Protein AF-A0A7S1ARS9-F1 (afdb_monomer_lite)

pLDDT: mean 95.8, std 3.13, range [84.31, 98.81]

Structure (mmCIF, N/CA/C/O backbone):
data_AF-A0A7S1ARS9-F1
#
_entry.id   AF-A0A7S1ARS9-F1
#
loop_
_atom_site.group_PDB
_atom_site.id
_atom_site.type_symbol
_atom_site.label_atom_id
_atom_site.label_alt_id
_atom_site.label_comp_id
_atom_site.label_asym_id
_atom_site.label_entity_id
_atom_site.label_seq_id
_atom_site.pdbx_PDB_ins_code
_atom_site.Cartn_x
_atom_site.Cartn_y
_atom_site.Cartn_z
_atom_site.occupancy
_atom_site.B_iso_or_equiv
_atom_site.auth_seq_id
_atom_site.auth_comp_id
_atom_site.auth_asym_id
_atom_site.auth_atom_id
_atom_site.pdbx_PDB_model_num
ATOM 1 N N . PHE A 1 1 ? -0.573 -3.803 -14.635 1.00 98.25 1 PHE A N 1
ATOM 2 C CA . PHE A 1 1 ? -1.340 -3.443 -13.427 1.00 98.25 1 PHE A CA 1
ATOM 3 C C . PHE A 1 1 ? -1.112 -1.980 -13.092 1.00 98.25 1 PHE A C 1
ATOM 5 O O . PHE A 1 1 ? -0.003 -1.498 -13.302 1.00 98.25 1 PHE A O 1
ATOM 12 N N . TYR A 1 2 ? -2.134 -1.307 -12.562 1.00 98.75 2 TYR A N 1
ATOM 13 C CA . TYR A 1 2 ? -2.044 0.059 -12.042 1.00 98.75 2 TYR A CA 1
ATOM 14 C C . TYR A 1 2 ? -2.385 0.021 -10.558 1.00 98.75 2 TYR A C 1
ATOM 16 O O . TYR A 1 2 ? -3.495 -0.367 -10.193 1.00 98.75 2 TYR A O 1
ATOM 24 N N . VAL A 1 3 ? -1.416 0.339 -9.705 1.00 98.75 3 VAL A N 1
ATOM 25 C CA . VAL A 1 3 ? -1.544 0.213 -8.250 1.00 98.75 3 VAL A CA 1
ATOM 26 C C . VAL A 1 3 ? -1.235 1.556 -7.609 1.00 98.75 3 VAL A C 1
ATOM 28 O O . VAL A 1 3 ? -0.195 2.140 -7.879 1.00 98.75 3 VAL A O 1
ATOM 31 N N . GLY A 1 4 ? -2.120 2.061 -6.762 1.00 98.50 4 GLY A N 1
ATOM 32 C CA . GLY A 1 4 ? -1.862 3.261 -5.968 1.00 98.50 4 GLY A CA 1
ATOM 33 C C . GLY A 1 4 ? -1.763 2.921 -4.489 1.00 98.50 4 GLY A C 1
ATOM 34 O O . GLY A 1 4 ? -2.443 2.004 -4.029 1.00 98.50 4 GLY A O 1
ATOM 35 N N . ALA A 1 5 ? -0.929 3.643 -3.745 1.00 98.50 5 ALA A N 1
ATOM 36 C CA . ALA A 1 5 ? -0.922 3.590 -2.285 1.00 98.50 5 ALA A CA 1
ATOM 37 C C . ALA A 1 5 ? -1.581 4.846 -1.717 1.00 98.50 5 ALA A C 1
ATOM 39 O O . ALA A 1 5 ? -1.155 5.942 -2.055 1.00 98.50 5 ALA A O 1
ATOM 40 N N . GLU A 1 6 ? -2.583 4.695 -0.852 1.00 97.56 6 GLU A N 1
ATOM 41 C CA . GLU A 1 6 ? -3.332 5.812 -0.258 1.00 97.56 6 GLU A CA 1
ATOM 42 C C . GLU A 1 6 ? -3.437 5.710 1.261 1.00 97.56 6 GLU A C 1
ATOM 44 O O . GLU A 1 6 ? -3.537 4.615 1.820 1.00 97.56 6 GLU A O 1
ATOM 49 N N . GLU A 1 7 ? -3.493 6.863 1.928 1.00 97.69 7 GLU A N 1
ATOM 50 C CA . GLU A 1 7 ? -3.759 6.932 3.361 1.00 97.69 7 GLU A CA 1
ATOM 51 C C . GLU A 1 7 ? -5.243 6.732 3.680 1.00 97.69 7 GLU A C 1
ATOM 53 O O . GLU A 1 7 ? -6.125 7.412 3.161 1.00 97.69 7 GLU A O 1
ATOM 58 N N . VAL A 1 8 ? -5.517 5.798 4.585 1.00 96.75 8 VAL A N 1
ATOM 59 C CA . VAL A 1 8 ? -6.855 5.432 5.039 1.00 96.75 8 VAL A CA 1
ATOM 60 C C . VAL A 1 8 ? -6.854 5.371 6.559 1.00 96.75 8 VAL A C 1
ATOM 62 O O . VAL A 1 8 ? -5.973 4.752 7.162 1.00 96.75 8 VAL A O 1
ATOM 65 N N . LEU A 1 9 ? -7.864 5.974 7.190 1.00 97.81 9 LEU A N 1
ATOM 66 C CA . LEU A 1 9 ? -8.157 5.725 8.597 1.00 97.81 9 LEU A CA 1
ATOM 67 C C . LEU A 1 9 ? -8.784 4.331 8.712 1.00 97.81 9 LEU A C 1
ATOM 69 O O . LEU A 1 9 ? -9.970 4.141 8.448 1.00 97.81 9 LEU A O 1
ATOM 73 N N . TRP A 1 10 ? -7.956 3.341 9.030 1.00 97.88 10 TRP A N 1
ATOM 74 C CA . TRP A 1 10 ? -8.363 1.946 9.100 1.00 97.88 10 TRP A CA 1
ATOM 75 C C . TRP A 1 10 ? -8.944 1.611 10.466 1.00 97.88 10 TRP A C 1
ATOM 77 O O . TRP A 1 10 ? -8.350 1.935 11.493 1.00 97.88 10 TRP A O 1
ATOM 87 N N . ASP A 1 11 ? -10.065 0.901 10.462 1.00 97.38 11 ASP A N 1
ATOM 88 C CA . ASP A 1 11 ? -10.784 0.477 11.653 1.00 97.38 11 ASP A CA 1
ATOM 89 C C . ASP A 1 11 ? -10.629 -1.032 11.866 1.00 97.38 11 ASP A C 1
ATOM 91 O O . ASP A 1 11 ? -11.122 -1.834 11.071 1.00 97.38 11 ASP A O 1
ATOM 95 N N . TYR A 1 12 ? -9.927 -1.424 12.929 1.00 96.81 12 TYR A N 1
ATOM 96 C CA . TYR A 1 12 ? -9.690 -2.834 13.257 1.00 96.81 12 TYR A CA 1
ATOM 97 C C . TYR A 1 12 ? -10.912 -3.537 13.863 1.00 96.81 12 TYR A C 1
ATOM 99 O O . TYR A 1 12 ? -10.960 -4.764 13.871 1.00 96.81 12 TYR A O 1
ATOM 107 N N . GLY A 1 13 ? -11.906 -2.786 14.338 1.00 95.38 13 GLY A N 1
ATOM 108 C CA . GLY A 1 13 ? -13.109 -3.332 14.960 1.00 95.38 13 GLY A CA 1
ATOM 109 C C . GLY A 1 13 ? -14.355 -2.591 14.491 1.00 95.38 13 GLY A C 1
ATOM 110 O O . GLY A 1 13 ? -15.027 -1.991 15.329 1.00 95.38 13 GLY A O 1
ATOM 111 N N . PRO A 1 14 ? -14.687 -2.595 13.184 1.00 95.12 14 PRO A N 1
ATOM 112 C CA . PRO A 1 14 ? -15.697 -1.708 12.597 1.00 95.12 14 PRO A CA 1
ATOM 113 C C . PRO A 1 14 ? -17.117 -1.942 13.131 1.00 95.12 14 PRO A C 1
ATOM 115 O O . PRO A 1 14 ? -17.961 -1.059 13.026 1.00 95.12 14 PRO A O 1
ATOM 118 N N . ALA A 1 15 ? -17.383 -3.109 13.725 1.00 93.62 15 ALA A N 1
ATOM 119 C CA . ALA A 1 15 ? -18.660 -3.420 14.363 1.00 93.62 15 ALA A CA 1
ATOM 120 C C . ALA A 1 15 ? -18.881 -2.680 15.696 1.00 93.62 15 ALA A C 1
ATOM 122 O O . ALA A 1 15 ? -20.010 -2.643 16.178 1.00 93.62 15 ALA A O 1
ATOM 123 N N . GLY A 1 16 ? -17.824 -2.125 16.301 1.00 92.56 16 GLY A N 1
ATOM 124 C CA . GLY A 1 16 ? -17.895 -1.423 17.587 1.00 92.56 16 GLY A CA 1
ATOM 125 C C . GLY A 1 16 ? -18.103 -2.325 18.809 1.00 92.56 16 GLY A C 1
ATOM 126 O O . GLY A 1 16 ? -18.257 -1.808 19.909 1.00 92.56 16 GLY A O 1
ATOM 127 N N . LYS A 1 17 ? -18.103 -3.648 18.623 1.00 94.12 17 LYS A N 1
ATOM 128 C CA . LYS A 1 17 ? -18.318 -4.652 19.667 1.00 94.12 17 LYS A CA 1
ATOM 129 C C . LYS A 1 17 ? -17.663 -5.979 19.310 1.00 94.12 17 LYS A C 1
ATOM 131 O O . LYS A 1 17 ? -17.368 -6.231 18.136 1.00 94.12 17 LYS A O 1
ATOM 136 N N . ASP A 1 18 ? -17.489 -6.833 20.308 1.00 92.88 18 ASP A N 1
ATOM 137 C CA . ASP A 1 18 ? -17.099 -8.220 20.094 1.00 92.88 18 ASP A CA 1
ATOM 138 C C . ASP A 1 18 ? -18.278 -8.973 19.457 1.00 92.88 18 ASP A C 1
ATOM 140 O O . ASP A 1 18 ? -19.381 -9.030 20.001 1.00 92.88 18 ASP A O 1
ATOM 144 N N . LEU A 1 19 ? -18.069 -9.524 18.261 1.00 93.19 19 LEU A N 1
ATOM 145 C CA . LEU A 1 19 ? -19.109 -10.256 17.537 1.00 93.19 19 LEU A CA 1
ATOM 146 C C . LEU A 1 19 ? -19.332 -11.677 18.074 1.00 93.19 19 LEU A C 1
ATOM 148 O O . LEU A 1 19 ? -20.372 -12.262 17.776 1.00 93.19 19 LEU A O 1
ATOM 152 N N . MET A 1 20 ? -18.395 -12.222 18.852 1.00 92.38 20 MET A N 1
ATOM 153 C CA . MET A 1 20 ? -18.508 -13.542 19.472 1.00 92.38 20 MET A CA 1
ATOM 154 C C . MET A 1 20 ? -19.362 -13.489 20.739 1.00 92.38 20 MET A C 1
ATOM 156 O O . MET A 1 20 ? -20.239 -14.332 20.918 1.00 92.38 20 MET A O 1
ATOM 160 N N . THR A 1 21 ? -19.128 -12.498 21.605 1.00 92.62 21 THR A N 1
ATOM 161 C CA . THR A 1 21 ? -19.861 -12.340 22.877 1.00 92.62 21 THR A CA 1
ATOM 162 C C . THR A 1 21 ? -21.048 -11.384 22.765 1.00 92.62 21 THR A C 1
ATOM 164 O O . THR A 1 21 ? -21.991 -11.463 23.551 1.00 92.62 21 THR A O 1
ATOM 167 N N . GLY A 1 22 ? -21.028 -10.484 21.780 1.00 92.56 22 GLY A N 1
ATOM 168 C CA . GLY A 1 22 ? -22.006 -9.412 21.614 1.00 92.56 22 GLY A CA 1
ATOM 169 C C . GLY A 1 22 ? -21.775 -8.203 22.524 1.00 92.56 22 GLY A C 1
ATOM 170 O O . GLY A 1 22 ? -22.575 -7.269 22.457 1.00 92.56 22 GLY A O 1
ATOM 171 N N . ALA A 1 23 ? -20.728 -8.214 23.352 1.00 93.25 23 ALA A N 1
ATOM 172 C CA . ALA A 1 23 ? -20.433 -7.161 24.315 1.00 93.25 23 ALA A CA 1
ATOM 173 C C . ALA A 1 23 ? -19.712 -5.965 23.681 1.00 93.25 23 ALA A C 1
ATOM 175 O O . ALA A 1 23 ? -18.909 -6.117 22.755 1.00 93.25 23 ALA A O 1
ATOM 176 N N . ASP A 1 24 ? -19.977 -4.774 24.217 1.00 94.75 24 ASP A N 1
ATOM 177 C CA . ASP A 1 24 ? -19.219 -3.569 23.884 1.00 94.75 24 ASP A CA 1
ATOM 178 C C . ASP A 1 24 ? -17.750 -3.729 24.291 1.00 94.75 24 ASP A C 1
ATOM 180 O O . ASP A 1 24 ? -17.428 -4.468 25.216 1.00 94.75 24 ASP A O 1
ATOM 184 N N . PHE A 1 25 ? -16.843 -3.023 23.614 1.00 93.94 25 PHE A N 1
ATOM 185 C CA . PHE A 1 25 ? -15.415 -3.103 23.937 1.00 93.94 25 PHE A CA 1
ATOM 186 C C . PHE A 1 25 ? -15.051 -2.457 25.283 1.00 93.94 25 PHE A C 1
ATOM 188 O O . PHE A 1 25 ? -14.088 -2.875 25.921 1.00 93.94 25 PHE A O 1
ATOM 195 N N . ASP A 1 26 ? -15.794 -1.428 25.700 1.00 92.19 26 ASP A N 1
ATOM 196 C CA . ASP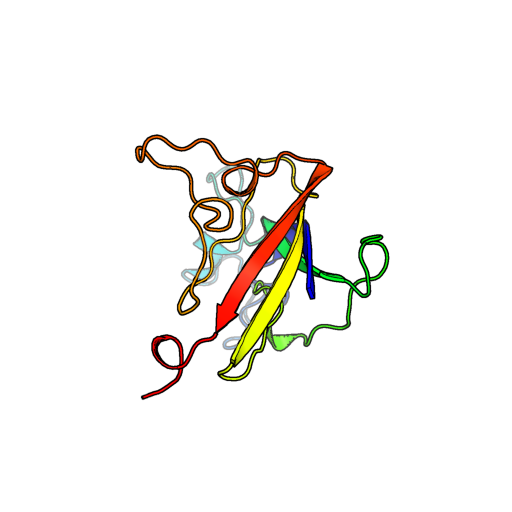 A 1 26 ? -15.532 -0.687 26.938 1.00 92.19 26 ASP A CA 1
ATOM 197 C C . ASP A 1 26 ? -15.781 -1.577 28.163 1.00 92.19 26 ASP A C 1
ATOM 199 O O . ASP A 1 26 ? -16.892 -2.055 28.389 1.00 92.19 26 ASP A O 1
ATOM 203 N N . GLY A 1 27 ? -14.720 -1.822 28.935 1.00 84.56 27 GLY A N 1
ATOM 204 C CA . GLY A 1 27 ? -14.765 -2.667 30.127 1.00 84.56 27 GLY A CA 1
ATOM 205 C C . GLY A 1 27 ? -14.866 -4.171 29.847 1.00 84.56 27 GLY A C 1
ATOM 206 O O . GLY A 1 27 ? -15.078 -4.934 30.791 1.00 84.56 27 GLY A O 1
ATOM 207 N N . HIS A 1 28 ? -14.711 -4.612 28.592 1.00 85.62 28 HIS A N 1
ATOM 208 C CA . HIS A 1 28 ? -14.769 -6.027 28.224 1.00 85.62 28 HIS A CA 1
ATOM 209 C C . HIS A 1 28 ? -13.376 -6.633 28.047 1.00 85.62 28 HIS A C 1
ATOM 211 O O . HIS A 1 28 ? -12.753 -6.499 26.990 1.00 85.62 28 HIS A O 1
ATOM 217 N N . GLU A 1 29 ? -12.932 -7.356 29.078 1.00 85.69 29 GLU A N 1
ATOM 218 C CA . GLU A 1 29 ? -11.703 -8.158 29.068 1.00 85.69 29 GLU A CA 1
ATOM 219 C C . GLU A 1 29 ? -10.508 -7.383 28.473 1.00 85.69 29 GLU A C 1
ATOM 221 O O . GLU A 1 29 ? -10.278 -6.220 28.806 1.00 85.69 29 GLU A O 1
ATOM 226 N N . ASP A 1 30 ? -9.765 -8.017 27.566 1.00 87.19 30 ASP A N 1
ATOM 227 C CA . ASP A 1 30 ? -8.630 -7.414 26.877 1.00 87.19 30 ASP A CA 1
ATOM 228 C C . ASP A 1 30 ? -9.058 -6.491 25.721 1.00 87.19 30 ASP A C 1
ATOM 230 O O . ASP A 1 30 ? -8.239 -5.716 25.225 1.00 87.19 30 ASP A O 1
ATOM 234 N N . ALA A 1 31 ? -10.323 -6.523 25.276 1.00 89.94 31 ALA A N 1
ATOM 235 C CA . ALA A 1 31 ? -10.784 -5.683 24.166 1.00 89.94 31 ALA A CA 1
ATOM 236 C C . ALA A 1 31 ? -10.697 -4.190 24.511 1.00 89.94 31 ALA A C 1
ATOM 238 O O . ALA A 1 31 ? -10.367 -3.378 23.642 1.00 89.94 31 ALA A O 1
ATOM 239 N N . ASP A 1 32 ? -10.903 -3.840 25.782 1.00 90.25 32 ASP A N 1
ATOM 240 C CA . ASP A 1 32 ? -10.754 -2.474 26.287 1.00 90.25 32 ASP A CA 1
ATOM 241 C C . ASP A 1 32 ? -9.345 -1.911 26.029 1.00 90.25 32 ASP A C 1
ATOM 243 O O . ASP A 1 32 ? -9.184 -0.750 25.652 1.00 90.25 32 ASP A O 1
ATOM 247 N N . LEU A 1 33 ? -8.312 -2.757 26.138 1.00 91.25 33 LEU A N 1
ATOM 248 C CA . LEU A 1 33 ? -6.915 -2.349 25.967 1.00 91.25 33 LEU A CA 1
ATOM 249 C C . LEU A 1 33 ? -6.575 -1.940 24.529 1.00 91.25 33 LEU A C 1
ATOM 251 O O . LEU A 1 33 ? -5.709 -1.086 24.327 1.00 91.25 33 LEU A O 1
ATOM 255 N N . PHE A 1 34 ? -7.227 -2.552 23.539 1.00 93.12 34 PHE A N 1
ATOM 256 C CA . PHE A 1 34 ? -6.877 -2.391 22.124 1.00 93.12 34 PHE A CA 1
ATOM 257 C C . PHE A 1 34 ? -7.900 -1.578 21.332 1.00 93.12 34 PHE A C 1
ATOM 259 O O . PHE A 1 34 ? -7.540 -0.913 20.360 1.00 93.12 34 PHE A O 1
ATOM 266 N N . MET A 1 35 ? -9.176 -1.637 21.713 1.00 96.06 35 MET A N 1
ATOM 267 C CA . MET A 1 35 ? -10.262 -1.144 20.866 1.00 96.06 35 MET A CA 1
ATOM 268 C C . MET A 1 35 ? -10.788 0.225 21.293 1.00 96.06 35 MET A C 1
ATOM 270 O O . MET A 1 35 ? -11.290 0.976 20.448 1.00 96.06 35 MET A O 1
ATOM 274 N N . VAL A 1 36 ? -10.652 0.578 22.573 1.00 95.38 36 VAL A N 1
ATOM 275 C CA . VAL A 1 36 ? -11.243 1.789 23.150 1.00 95.38 36 VAL A CA 1
ATOM 276 C C . VAL A 1 36 ? -10.261 2.954 23.094 1.00 95.38 36 VAL A C 1
ATOM 278 O O . VAL A 1 36 ? -9.077 2.837 23.402 1.00 95.38 36 VAL A O 1
ATOM 281 N N . HIS A 1 37 ? -10.757 4.114 22.671 1.00 95.25 37 HIS A N 1
ATOM 282 C CA . HIS A 1 37 ? -9.967 5.337 22.637 1.00 95.25 37 HIS A CA 1
ATOM 283 C C . HIS A 1 37 ? -9.927 5.977 24.029 1.00 95.25 37 HIS A C 1
ATOM 285 O O . HIS A 1 37 ? -10.915 6.563 24.475 1.00 95.25 37 HIS A O 1
ATOM 291 N N . ARG A 1 38 ? -8.777 5.895 24.710 1.00 94.06 38 ARG A N 1
ATOM 292 C CA . ARG A 1 38 ? -8.557 6.526 26.021 1.00 94.06 38 ARG A CA 1
ATOM 293 C C . ARG A 1 38 ? -7.243 7.319 26.035 1.00 94.06 38 ARG A C 1
ATOM 295 O O . ARG A 1 38 ? -6.221 6.826 26.520 1.00 94.06 38 ARG A O 1
ATOM 302 N N . PRO A 1 39 ? -7.245 8.583 25.572 1.00 93.31 39 PRO A N 1
ATOM 303 C CA . PRO A 1 39 ? -6.043 9.422 25.535 1.00 93.31 39 PRO A CA 1
ATOM 304 C C . PRO A 1 39 ? -5.361 9.594 26.892 1.00 93.31 39 PRO A C 1
ATOM 306 O O . PRO A 1 39 ? -4.136 9.585 26.966 1.00 93.31 39 PRO A O 1
ATOM 309 N N . ALA A 1 40 ? -6.147 9.683 27.971 1.00 94.50 40 ALA A N 1
ATOM 310 C CA . ALA A 1 40 ? -5.634 9.785 29.339 1.00 94.50 40 ALA A CA 1
ATOM 311 C C . ALA A 1 40 ? -4.818 8.552 29.778 1.00 94.50 40 ALA A C 1
ATOM 313 O O . ALA A 1 40 ? -4.007 8.649 30.693 1.00 94.50 40 ALA A O 1
ATOM 314 N N . HIS A 1 41 ? -5.014 7.415 29.107 1.00 91.94 41 HIS A N 1
ATOM 315 C CA . HIS A 1 41 ? -4.297 6.160 29.329 1.00 91.94 41 HIS A CA 1
ATOM 316 C C . HIS A 1 41 ? -3.344 5.818 28.168 1.00 91.94 41 HIS A C 1
ATOM 318 O O . HIS A 1 41 ? -2.881 4.686 28.067 1.00 91.94 41 HIS A O 1
ATOM 324 N N . HIS A 1 42 ? -3.044 6.783 27.288 1.00 94.00 42 HIS A N 1
ATOM 325 C CA . HIS A 1 42 ? -2.198 6.610 26.099 1.00 94.00 42 HIS A CA 1
ATOM 326 C C . HIS A 1 42 ? -2.690 5.540 25.105 1.00 94.00 42 HIS A C 1
ATOM 328 O O . HIS A 1 42 ? -1.894 4.929 24.393 1.00 94.00 42 HIS A O 1
ATOM 334 N N . GLN A 1 43 ? -4.005 5.330 25.019 1.00 94.75 43 GLN A N 1
ATOM 335 C CA . GLN A 1 43 ? -4.617 4.384 24.086 1.00 94.75 43 GLN A CA 1
ATOM 336 C C . GLN A 1 43 ? -5.237 5.123 22.897 1.00 94.75 43 GLN A C 1
ATOM 338 O O . GLN A 1 43 ? -6.150 5.936 23.057 1.00 94.75 43 GLN A O 1
ATOM 343 N N . ILE A 1 44 ? -4.752 4.817 21.691 1.00 96.44 44 ILE A N 1
ATOM 344 C CA . ILE A 1 44 ? -5.294 5.361 20.434 1.00 96.44 44 ILE A CA 1
ATOM 345 C C . ILE A 1 44 ? -6.663 4.733 20.115 1.00 96.44 44 ILE A C 1
ATOM 347 O O . ILE A 1 44 ? -7.526 5.416 19.566 1.00 96.44 44 ILE A O 1
ATOM 351 N N . GLY A 1 45 ? -6.898 3.486 20.529 1.00 96.38 45 GLY A N 1
ATOM 352 C CA . GLY A 1 45 ? -8.109 2.718 20.227 1.00 96.38 45 GLY A CA 1
ATOM 353 C C . GLY A 1 45 ? -8.028 2.016 18.871 1.00 96.38 45 GLY A C 1
ATOM 354 O O . GLY A 1 45 ? -6.959 1.900 18.291 1.00 96.38 45 GLY A O 1
ATOM 355 N N . ARG A 1 46 ? -9.163 1.560 18.335 1.00 96.38 46 ARG A N 1
ATOM 356 C CA . ARG A 1 46 ? -9.222 0.680 17.146 1.00 96.38 46 ARG A CA 1
ATOM 357 C C . ARG A 1 46 ? -8.903 1.321 15.786 1.00 96.38 46 ARG A C 1
ATOM 359 O O . ARG A 1 46 ? -8.861 0.598 14.790 1.00 96.38 46 ARG A O 1
ATOM 366 N N . GLN A 1 47 ? -8.758 2.645 15.701 1.00 97.69 47 GLN A N 1
ATOM 367 C CA . GLN A 1 47 ? -8.626 3.362 14.426 1.00 97.69 47 GLN A CA 1
ATOM 368 C C . GLN A 1 47 ? -7.226 3.950 14.245 1.00 97.69 47 GLN A C 1
ATOM 370 O O . GLN A 1 47 ? -6.763 4.732 15.072 1.00 97.69 47 GLN A O 1
ATOM 375 N N . TYR A 1 48 ? -6.568 3.605 13.138 1.00 97.94 48 TYR A N 1
ATOM 376 C CA . TYR A 1 48 ? -5.203 4.040 12.831 1.00 97.94 48 TYR A CA 1
ATOM 377 C C . TYR A 1 48 ? -5.074 4.467 11.374 1.00 97.94 48 TYR A C 1
ATOM 379 O O . TYR A 1 48 ? -5.582 3.794 10.479 1.00 97.94 48 TYR A O 1
ATOM 387 N N . TRP A 1 49 ? -4.329 5.542 11.118 1.00 97.75 49 TRP A N 1
ATOM 388 C CA . TRP A 1 49 ? -3.914 5.887 9.759 1.00 97.75 49 TRP A CA 1
ATOM 389 C C . TRP A 1 49 ? -2.969 4.818 9.203 1.00 97.75 49 TRP A C 1
ATOM 391 O O . TRP A 1 49 ? -1.994 4.427 9.852 1.00 97.75 49 TRP A O 1
ATOM 401 N N . LYS A 1 50 ? -3.268 4.328 8.000 1.00 97.88 50 LYS A N 1
ATOM 402 C CA . LYS A 1 50 ? -2.467 3.340 7.269 1.00 97.88 50 LYS A CA 1
ATOM 403 C C . LYS A 1 50 ? -2.323 3.769 5.819 1.00 97.88 50 LYS A C 1
ATOM 405 O O . LYS A 1 50 ? -3.253 4.338 5.274 1.00 97.88 50 LYS A O 1
ATOM 410 N N . CYS A 1 51 ? -1.205 3.430 5.193 1.00 97.75 51 CYS A N 1
ATOM 411 C CA . CYS A 1 51 ? -1.027 3.540 3.749 1.00 97.75 51 CYS A CA 1
ATOM 412 C C . CYS A 1 51 ? -1.340 2.168 3.124 1.00 97.75 51 CYS A C 1
ATOM 414 O O . CYS A 1 51 ? -0.664 1.190 3.450 1.00 97.75 51 CYS A O 1
ATOM 416 N N . LEU A 1 52 ? -2.404 2.067 2.321 1.00 98.00 52 LEU A N 1
ATOM 417 C CA . LEU A 1 52 ? -2.910 0.812 1.748 1.00 98.00 52 LEU A CA 1
ATOM 418 C C . LEU A 1 52 ? -2.830 0.824 0.221 1.00 98.00 52 LEU A C 1
ATOM 420 O O . LEU A 1 52 ? -3.033 1.863 -0.401 1.00 98.00 52 LEU A O 1
ATOM 424 N N . TYR A 1 53 ? -2.602 -0.346 -0.376 1.00 98.56 53 TYR A N 1
ATOM 425 C CA . TYR A 1 53 ? -2.573 -0.512 -1.828 1.00 98.56 53 TYR A CA 1
ATOM 426 C C . TYR A 1 53 ? -3.971 -0.747 -2.412 1.00 98.56 53 TYR A C 1
ATOM 428 O O . TYR A 1 53 ? -4.735 -1.575 -1.914 1.00 98.56 53 TYR A O 1
ATOM 436 N N . PHE A 1 54 ? -4.270 -0.079 -3.522 1.00 98.25 54 PHE A N 1
ATOM 437 C CA . PHE A 1 54 ? -5.498 -0.224 -4.301 1.00 98.25 54 PHE A CA 1
ATOM 438 C C . PHE A 1 54 ? -5.170 -0.421 -5.780 1.00 98.25 54 PHE A C 1
ATOM 440 O O . PHE A 1 54 ? -4.208 0.152 -6.285 1.00 98.25 54 PHE A O 1
ATOM 447 N N . GLU A 1 55 ? -5.977 -1.213 -6.485 1.00 98.44 55 GLU A N 1
ATOM 448 C CA . GLU A 1 55 ? -5.877 -1.329 -7.942 1.00 98.44 55 GLU A CA 1
ATOM 449 C C . GLU A 1 55 ? -6.769 -0.296 -8.628 1.00 98.44 55 GLU A C 1
ATOM 451 O O . GLU A 1 55 ? -7.904 -0.061 -8.207 1.00 98.44 55 GLU A O 1
ATOM 456 N N . PHE A 1 56 ? -6.260 0.275 -9.714 1.00 98.62 56 PHE A N 1
ATOM 457 C CA . PHE A 1 56 ? -6.950 1.239 -10.559 1.00 98.62 56 PHE A CA 1
ATOM 458 C C . PHE A 1 56 ? -7.200 0.670 -11.952 1.00 98.62 56 PHE A C 1
ATOM 460 O O . PHE A 1 56 ? -6.545 -0.282 -12.387 1.00 98.62 56 PHE A O 1
ATOM 467 N N . GLU A 1 57 ? -8.181 1.238 -12.648 1.00 98.12 57 GLU A N 1
ATOM 468 C CA . GLU A 1 57 ? -8.511 0.836 -14.018 1.00 98.12 57 GLU A CA 1
ATOM 469 C C . GLU A 1 57 ? -7.369 1.134 -14.994 1.00 98.12 57 GLU A C 1
ATOM 471 O O . GLU A 1 57 ? -7.037 0.282 -15.820 1.00 98.12 57 GLU A O 1
ATOM 476 N N . ASP A 1 58 ? -6.730 2.298 -14.853 1.00 98.06 58 ASP A N 1
ATOM 477 C CA . ASP A 1 58 ? -5.660 2.760 -15.729 1.00 98.06 58 ASP A CA 1
ATOM 478 C C . ASP A 1 58 ? -4.643 3.678 -15.016 1.00 98.06 58 ASP A C 1
ATOM 480 O O . ASP A 1 58 ? -4.703 3.915 -13.806 1.00 98.06 58 ASP A O 1
ATOM 484 N N . GLY A 1 59 ? -3.688 4.203 -15.791 1.00 97.06 59 GLY A N 1
ATOM 485 C CA . GLY A 1 59 ? -2.607 5.069 -15.312 1.00 97.06 59 GLY A CA 1
ATOM 486 C C . GLY A 1 59 ? -3.020 6.499 -14.957 1.00 97.06 59 GLY A C 1
ATOM 487 O O . GLY A 1 59 ? -2.145 7.310 -14.669 1.00 97.06 59 GLY A O 1
ATOM 488 N N . THR A 1 60 ? -4.315 6.830 -14.991 1.00 97.56 60 THR A N 1
ATOM 489 C CA . THR A 1 60 ? -4.824 8.110 -14.473 1.00 97.56 60 THR A CA 1
ATOM 490 C C . THR A 1 60 ? -5.040 8.077 -12.963 1.00 97.56 60 THR A C 1
ATOM 492 O O . THR A 1 60 ? -5.134 9.137 -12.351 1.00 97.56 60 THR A O 1
ATOM 495 N N . PHE A 1 61 ? -5.122 6.878 -12.367 1.00 97.81 61 PHE A N 1
ATOM 496 C CA . PHE A 1 61 ? -5.358 6.669 -10.934 1.00 97.81 61 PHE A CA 1
ATOM 497 C C . PHE A 1 61 ? -6.615 7.382 -10.404 1.00 97.81 61 PHE A C 1
ATOM 499 O O . PHE A 1 61 ? -6.663 7.857 -9.271 1.00 97.81 61 PHE A O 1
ATOM 506 N N . THR A 1 62 ? -7.661 7.453 -11.231 1.00 97.00 62 THR A N 1
ATOM 507 C CA . THR A 1 62 ? -8.926 8.117 -10.875 1.00 97.00 62 THR A CA 1
ATOM 508 C C . THR A 1 62 ? -10.009 7.137 -10.426 1.00 97.00 62 THR A C 1
ATOM 510 O O . THR A 1 62 ? -10.741 7.419 -9.477 1.00 97.00 62 THR A O 1
ATOM 513 N N . VAL A 1 63 ? -10.105 5.970 -11.072 1.00 98.12 63 VAL A N 1
ATOM 514 C CA . VAL A 1 63 ? -11.139 4.961 -10.800 1.00 98.12 63 VAL A CA 1
ATOM 515 C C . VAL A 1 63 ? -10.513 3.710 -10.187 1.00 98.12 63 VAL A C 1
ATOM 517 O O . VAL A 1 63 ? -9.723 3.016 -10.831 1.00 98.12 63 VAL A O 1
ATOM 520 N N . LYS A 1 64 ? -10.874 3.415 -8.931 1.00 97.81 64 LYS A N 1
ATOM 521 C CA . LYS A 1 64 ? -10.484 2.178 -8.238 1.00 97.81 64 LYS A CA 1
ATOM 522 C C . LYS A 1 64 ? -11.305 1.001 -8.744 1.00 97.81 64 LYS A C 1
ATOM 524 O O . LYS A 1 64 ? -12.529 1.095 -8.839 1.00 97.81 64 LYS A O 1
ATOM 529 N N . LYS A 1 65 ? -10.653 -0.139 -8.959 1.00 97.81 65 LYS A N 1
ATOM 530 C CA . LYS A 1 65 ? -11.359 -1.383 -9.268 1.00 97.81 65 LYS A CA 1
ATOM 531 C C . LYS A 1 65 ? -12.142 -1.893 -8.050 1.00 97.81 65 LYS A C 1
ATOM 533 O O . LYS A 1 65 ? -11.707 -1.699 -6.909 1.00 97.81 65 LYS A O 1
ATOM 538 N N . PRO A 1 66 ? -13.275 -2.587 -8.266 1.00 96.06 66 PRO A N 1
ATOM 539 C CA . PRO A 1 66 ? -14.002 -3.244 -7.190 1.00 96.06 66 PRO A CA 1
ATOM 540 C C . PRO A 1 66 ? -13.105 -4.224 -6.432 1.00 96.06 66 PRO A C 1
ATOM 542 O O . PRO A 1 66 ? -12.388 -5.019 -7.038 1.00 96.06 66 PRO A O 1
ATOM 545 N N . ARG A 1 67 ? -13.191 -4.205 -5.100 1.00 93.56 67 ARG A N 1
ATOM 546 C CA . ARG A 1 67 ? -12.469 -5.136 -4.229 1.00 93.56 67 ARG A CA 1
ATOM 547 C C . ARG A 1 67 ? -13.441 -5.892 -3.326 1.00 93.56 67 ARG A C 1
ATOM 549 O O . ARG A 1 67 ? -14.394 -5.289 -2.825 1.00 93.56 67 ARG A O 1
ATOM 556 N N . PRO A 1 68 ? -13.223 -7.191 -3.085 1.00 94.44 68 PRO A N 1
ATOM 557 C CA . PRO A 1 68 ? -14.077 -7.940 -2.183 1.00 94.44 68 PRO A CA 1
ATOM 558 C C . PRO A 1 68 ? -13.882 -7.480 -0.734 1.00 94.44 68 PRO A C 1
ATOM 560 O O . PRO A 1 68 ? -12.763 -7.220 -0.294 1.00 94.44 68 PRO A O 1
ATOM 563 N N . GLN A 1 69 ? -14.971 -7.432 0.035 1.00 91.94 69 GLN A N 1
ATOM 564 C CA . GLN A 1 69 ? -14.949 -6.950 1.422 1.00 91.94 69 GLN A CA 1
ATOM 565 C C . GLN A 1 69 ? -14.007 -7.767 2.323 1.00 91.94 69 GLN A C 1
ATOM 567 O O . GLN A 1 69 ? -13.336 -7.203 3.186 1.00 91.94 69 GLN A O 1
ATOM 572 N N . TRP A 1 70 ? -13.913 -9.079 2.092 1.00 94.25 70 TRP A N 1
ATOM 573 C CA . TRP A 1 70 ? -13.073 -9.989 2.875 1.00 94.25 70 TRP A CA 1
ATOM 574 C C . TRP A 1 70 ? -11.567 -9.724 2.735 1.00 94.25 70 TRP A C 1
ATOM 576 O O . TRP A 1 70 ? -10.796 -10.196 3.563 1.00 94.25 70 TRP A O 1
ATOM 586 N N . MET A 1 71 ? -11.131 -8.958 1.727 1.00 95.19 71 MET A N 1
ATOM 587 C CA . MET A 1 71 ? -9.716 -8.623 1.527 1.00 95.19 71 MET A CA 1
ATOM 588 C C . MET A 1 71 ? -9.174 -7.699 2.630 1.00 95.19 71 MET A C 1
ATOM 590 O O . MET A 1 71 ? -7.967 -7.644 2.860 1.00 95.19 71 MET A O 1
ATOM 594 N N . GLY A 1 72 ? -10.055 -6.997 3.354 1.00 95.44 72 GLY A N 1
ATOM 595 C CA . GLY A 1 72 ? -9.665 -6.211 4.520 1.00 95.44 72 GLY A CA 1
ATOM 596 C C . GLY A 1 72 ? -8.611 -5.157 4.174 1.00 95.44 72 GLY A C 1
ATOM 597 O O . GLY A 1 72 ? -8.829 -4.330 3.292 1.00 95.44 72 GLY A O 1
ATOM 598 N N . LEU A 1 73 ? -7.473 -5.174 4.866 1.00 96.69 73 LEU A N 1
ATOM 599 C CA . LEU A 1 73 ? -6.374 -4.224 4.648 1.00 96.69 73 LEU A CA 1
ATOM 600 C C . LEU A 1 73 ? -5.425 -4.610 3.501 1.00 96.69 73 LEU A C 1
ATOM 602 O O . LEU A 1 73 ? -4.544 -3.825 3.164 1.00 96.69 73 LEU A O 1
ATOM 606 N N . LEU A 1 74 ? -5.551 -5.815 2.938 1.00 97.94 74 LEU A N 1
ATOM 607 C CA . LEU A 1 74 ? -4.626 -6.308 1.920 1.00 97.94 74 LEU A CA 1
ATOM 608 C C . LEU A 1 74 ? -4.785 -5.538 0.602 1.00 97.94 74 LEU A C 1
ATOM 610 O O . LEU A 1 74 ? -5.880 -5.088 0.252 1.00 97.94 74 LEU A O 1
ATOM 614 N N . GLY A 1 75 ? -3.667 -5.411 -0.117 1.00 97.56 75 GLY A N 1
ATOM 615 C CA . GLY A 1 75 ? -3.627 -4.865 -1.469 1.00 97.56 75 GLY A CA 1
ATOM 616 C C . GLY A 1 75 ? -4.243 -5.800 -2.516 1.00 97.56 75 GLY A C 1
ATOM 617 O O . GLY A 1 75 ? -4.637 -6.925 -2.195 1.00 97.56 75 GLY A O 1
ATOM 618 N N . PRO A 1 76 ? -4.317 -5.357 -3.781 1.00 97.62 76 PRO A N 1
ATOM 619 C CA . PRO A 1 76 ? -4.882 -6.161 -4.855 1.00 97.62 76 PRO A CA 1
ATOM 620 C C . PRO A 1 76 ? -4.044 -7.407 -5.148 1.00 97.62 76 PRO A C 1
ATOM 622 O O . PRO A 1 76 ? -2.822 -7.418 -4.997 1.00 97.62 76 PRO A O 1
ATOM 625 N N . THR A 1 77 ? -4.704 -8.464 -5.617 1.00 97.06 77 THR A N 1
ATOM 626 C CA . THR A 1 77 ? -4.023 -9.683 -6.060 1.00 97.06 77 THR A CA 1
ATOM 627 C C . THR A 1 77 ? -3.464 -9.488 -7.465 1.00 97.06 77 THR A C 1
ATOM 629 O O . THR A 1 77 ? -4.221 -9.434 -8.432 1.00 97.06 77 THR A O 1
ATOM 632 N N . LEU A 1 78 ? -2.139 -9.450 -7.584 1.00 97.25 78 LEU A N 1
ATOM 633 C CA . LEU A 1 78 ? -1.452 -9.499 -8.872 1.00 97.25 78 LEU A CA 1
ATOM 634 C C . LEU A 1 78 ? -1.282 -10.969 -9.278 1.00 97.25 78 LEU A C 1
ATOM 636 O O . LEU A 1 78 ? -0.854 -11.785 -8.464 1.00 97.25 78 LEU A O 1
ATOM 640 N N . ARG A 1 79 ? -1.662 -11.320 -10.510 1.00 96.50 79 ARG A N 1
ATOM 641 C CA . ARG A 1 79 ? -1.581 -12.690 -11.044 1.00 96.50 79 ARG A CA 1
ATOM 642 C C . ARG A 1 79 ? -0.718 -12.719 -12.296 1.00 96.50 79 ARG A C 1
ATOM 644 O O . ARG A 1 79 ? -0.738 -11.760 -13.063 1.00 96.50 79 ARG A O 1
ATOM 651 N N . ALA A 1 80 ? -0.019 -13.827 -12.482 1.00 96.75 80 ALA A N 1
ATOM 652 C CA . ALA A 1 80 ? 0.800 -14.120 -13.644 1.00 96.75 80 ALA A CA 1
ATOM 653 C C . ALA A 1 80 ? 0.902 -15.637 -13.823 1.00 96.75 80 ALA A C 1
ATOM 655 O O . ALA A 1 80 ? 0.808 -16.382 -12.844 1.00 96.75 80 ALA A O 1
ATOM 656 N N . GLU A 1 81 ? 1.078 -16.070 -15.062 1.00 97.06 81 GLU A N 1
ATOM 657 C CA . GLU A 1 81 ? 1.459 -17.431 -15.422 1.00 97.06 81 GLU A CA 1
ATOM 658 C C . GLU A 1 81 ? 2.971 -17.510 -15.660 1.00 97.06 81 GLU A C 1
ATOM 660 O O . GLU A 1 81 ? 3.647 -16.501 -15.870 1.00 97.06 81 GLU A O 1
ATOM 665 N N . VAL A 1 82 ? 3.519 -18.723 -15.622 1.00 97.38 82 VAL A N 1
ATOM 666 C CA . VAL A 1 82 ? 4.923 -18.944 -15.982 1.00 97.38 82 VAL A CA 1
ATOM 667 C C . VAL A 1 82 ? 5.146 -18.516 -17.437 1.00 97.38 82 VAL A C 1
ATOM 669 O O . VAL A 1 82 ? 4.424 -18.938 -18.338 1.00 97.38 82 VAL A O 1
ATOM 672 N N . GLY A 1 83 ? 6.153 -17.675 -17.656 1.00 95.88 83 GLY A N 1
ATOM 673 C CA . GLY A 1 83 ? 6.458 -17.003 -18.918 1.00 95.88 83 GLY A CA 1
ATOM 674 C C . GLY A 1 83 ? 5.994 -15.542 -18.982 1.00 95.88 83 GLY A C 1
ATOM 675 O O . GLY A 1 83 ? 6.446 -14.809 -19.867 1.00 95.88 83 GLY A O 1
ATOM 676 N N . ASP A 1 84 ? 5.148 -15.086 -18.053 1.00 97.88 84 ASP A N 1
ATOM 677 C CA . ASP A 1 84 ? 4.624 -13.721 -18.069 1.00 97.88 84 ASP A CA 1
ATOM 678 C C . ASP A 1 84 ? 5.646 -12.670 -17.619 1.00 97.88 84 ASP A C 1
ATOM 680 O O . ASP A 1 84 ? 6.539 -12.890 -16.794 1.00 97.88 84 ASP A O 1
ATOM 684 N N . ARG A 1 85 ? 5.434 -11.448 -18.120 1.00 97.62 85 ARG A N 1
ATOM 685 C CA . ARG A 1 85 ? 6.080 -10.226 -17.636 1.00 97.62 85 ARG A CA 1
ATOM 686 C C . ARG A 1 85 ? 5.034 -9.295 -17.047 1.00 97.62 85 ARG A C 1
ATOM 688 O O . ARG A 1 85 ? 4.142 -8.822 -17.752 1.00 97.62 85 ARG A O 1
ATOM 695 N N . LEU A 1 86 ? 5.167 -8.979 -15.766 1.00 98.06 86 LEU A N 1
ATOM 696 C CA . LEU A 1 86 ? 4.290 -8.043 -15.084 1.00 98.06 86 LEU A CA 1
ATOM 697 C C . LEU A 1 86 ? 4.865 -6.633 -15.199 1.00 98.06 86 LEU A C 1
ATOM 699 O O . LEU A 1 86 ? 5.929 -6.336 -14.664 1.00 98.06 86 LEU A O 1
ATOM 703 N N . SER A 1 87 ? 4.114 -5.745 -15.847 1.00 98.44 87 SER A N 1
ATOM 704 C CA . SER A 1 87 ? 4.327 -4.299 -15.755 1.00 98.44 87 SER A CA 1
ATOM 705 C C . SER A 1 87 ? 3.393 -3.725 -14.695 1.00 98.44 87 SER A C 1
ATOM 707 O O . SER A 1 87 ? 2.168 -3.738 -14.874 1.00 98.44 87 SER A O 1
ATOM 709 N N . VAL A 1 88 ? 3.949 -3.229 -13.589 1.00 98.75 88 VAL A N 1
ATOM 710 C CA . VAL A 1 88 ? 3.195 -2.666 -12.459 1.00 98.75 88 VAL A CA 1
ATOM 711 C C . VAL A 1 88 ? 3.515 -1.183 -12.330 1.00 98.75 88 VAL A C 1
ATOM 713 O O . VAL A 1 88 ? 4.563 -0.804 -11.816 1.00 98.75 88 VAL A O 1
ATOM 716 N N . THR A 1 89 ? 2.608 -0.334 -12.808 1.00 98.81 89 THR A N 1
ATOM 717 C CA . THR A 1 89 ? 2.713 1.118 -12.647 1.00 98.81 89 THR A CA 1
ATOM 718 C C . THR A 1 89 ? 2.147 1.498 -11.285 1.00 98.81 89 THR A C 1
ATOM 720 O O . THR A 1 89 ? 0.942 1.406 -11.049 1.00 98.81 89 THR A O 1
ATOM 723 N N . PHE A 1 90 ? 3.043 1.889 -10.390 1.00 98.81 90 PHE A N 1
ATOM 724 C CA . PHE A 1 90 ? 2.773 2.273 -9.018 1.00 98.81 90 PHE A CA 1
ATOM 725 C C . PHE A 1 90 ? 2.720 3.796 -8.869 1.00 98.81 90 PHE A C 1
ATOM 727 O O . PHE A 1 90 ? 3.672 4.461 -9.274 1.00 98.81 90 PHE A O 1
ATOM 734 N N . GLN A 1 91 ? 1.671 4.342 -8.250 1.00 98.69 91 GLN A N 1
ATOM 735 C CA . GLN A 1 91 ? 1.625 5.742 -7.817 1.00 98.69 91 GLN A CA 1
ATOM 736 C C . GLN A 1 91 ? 1.552 5.845 -6.293 1.00 98.69 91 GLN A C 1
ATOM 738 O O . GLN A 1 91 ? 0.693 5.244 -5.646 1.00 98.69 91 GLN A O 1
ATOM 743 N N . ASN A 1 92 ? 2.435 6.653 -5.712 1.00 98.69 92 ASN A N 1
ATOM 744 C CA . ASN A 1 92 ? 2.415 6.919 -4.284 1.00 98.69 92 ASN A CA 1
ATOM 745 C C . ASN A 1 92 ? 1.534 8.140 -3.978 1.00 98.69 92 ASN A C 1
ATOM 747 O O . ASN A 1 92 ? 1.922 9.270 -4.258 1.00 98.69 92 ASN A O 1
ATOM 751 N N . LEU A 1 93 ? 0.362 7.921 -3.384 1.00 97.50 93 LEU A N 1
ATOM 752 C CA . LEU A 1 93 ? -0.547 8.973 -2.910 1.00 97.50 93 LEU A CA 1
ATOM 753 C C . LEU A 1 93 ? -0.499 9.128 -1.376 1.00 97.50 93 LEU A C 1
ATOM 755 O O . LEU A 1 93 ? -1.304 9.860 -0.804 1.00 97.50 93 LEU A O 1
ATOM 759 N N . CYS A 1 94 ? 0.432 8.449 -0.698 1.00 97.88 94 CYS A N 1
ATOM 760 C CA . CYS A 1 94 ? 0.672 8.596 0.735 1.00 97.88 94 CYS A CA 1
ATOM 761 C C . CYS A 1 94 ? 1.651 9.740 1.032 1.00 97.88 94 CYS A C 1
ATOM 763 O O . CYS A 1 94 ? 2.336 10.252 0.149 1.00 97.88 94 CYS A O 1
ATOM 765 N N . THR A 1 95 ? 1.753 10.133 2.305 1.00 97.44 95 THR A N 1
ATOM 766 C CA . THR A 1 95 ? 2.619 11.254 2.723 1.00 97.44 95 THR A CA 1
ATOM 767 C C . THR A 1 95 ? 4.095 10.887 2.884 1.00 97.44 95 THR A C 1
ATOM 769 O O . THR A 1 95 ? 4.938 11.768 3.048 1.00 97.44 95 THR A O 1
ATOM 772 N N . LYS A 1 96 ? 4.429 9.594 2.850 1.00 97.06 96 LYS A N 1
ATOM 773 C CA . LYS A 1 96 ? 5.796 9.077 2.996 1.00 97.06 96 LYS A CA 1
ATOM 774 C C . LYS A 1 96 ? 6.256 8.416 1.709 1.00 97.06 96 LYS A C 1
ATOM 776 O O . LYS A 1 96 ? 5.422 7.964 0.934 1.00 97.06 96 LYS A O 1
ATOM 781 N N . ALA A 1 97 ? 7.569 8.327 1.504 1.00 97.81 97 ALA A N 1
ATOM 782 C CA . ALA A 1 97 ? 8.125 7.519 0.425 1.00 97.81 97 ALA A CA 1
ATOM 783 C C . ALA A 1 97 ? 7.709 6.048 0.597 1.00 97.81 97 ALA A C 1
ATOM 785 O O . ALA A 1 97 ? 7.773 5.512 1.706 1.00 97.81 97 ALA A O 1
ATOM 786 N N . MET A 1 98 ? 7.276 5.427 -0.498 1.00 98.12 98 MET A N 1
ATOM 787 C CA . MET A 1 98 ? 6.795 4.045 -0.556 1.00 98.12 98 MET A CA 1
ATOM 788 C C . MET A 1 98 ? 7.426 3.331 -1.753 1.00 98.12 98 MET A C 1
ATOM 790 O O . MET A 1 98 ? 7.904 3.968 -2.687 1.00 98.12 98 MET A O 1
ATOM 794 N N . SER A 1 99 ? 7.399 2.005 -1.753 1.00 98.31 99 SER A N 1
ATOM 795 C CA . SER A 1 99 ? 7.879 1.179 -2.861 1.00 98.31 99 SER A CA 1
ATOM 796 C C . SER A 1 99 ? 7.098 -0.132 -2.923 1.00 98.31 99 SER A C 1
ATOM 798 O O . SER A 1 99 ? 6.395 -0.492 -1.977 1.00 98.31 99 SER A O 1
ATOM 800 N N . MET A 1 100 ? 7.227 -0.866 -4.028 1.00 98.50 100 MET A N 1
ATOM 801 C CA . MET A 1 100 ? 6.715 -2.231 -4.148 1.00 98.50 100 MET A CA 1
ATOM 802 C C . MET A 1 100 ? 7.873 -3.199 -4.377 1.00 98.50 100 MET A C 1
ATOM 804 O O . MET A 1 100 ? 8.609 -3.045 -5.345 1.00 98.50 100 MET A O 1
ATOM 808 N N . HIS A 1 101 ? 7.983 -4.209 -3.516 1.00 98.19 101 HIS A N 1
ATOM 809 C CA . HIS A 1 101 ? 8.970 -5.281 -3.618 1.00 98.19 101 HIS A CA 1
ATOM 810 C C . HIS A 1 101 ? 8.256 -6.628 -3.803 1.00 98.19 101 HIS A C 1
ATOM 812 O O . HIS A 1 101 ? 7.453 -6.999 -2.936 1.00 98.19 101 HIS A O 1
ATOM 818 N N . PRO A 1 102 ? 8.466 -7.347 -4.921 1.00 97.88 102 PRO A N 1
ATOM 819 C CA . PRO A 1 102 ? 7.812 -8.625 -5.153 1.00 97.88 102 PRO A CA 1
ATOM 820 C C . PRO A 1 102 ? 8.555 -9.764 -4.447 1.00 97.88 102 PRO A C 1
ATOM 822 O O . PRO A 1 102 ? 9.771 -9.743 -4.291 1.00 97.88 102 PRO A O 1
ATOM 825 N N . HIS A 1 103 ? 7.821 -10.816 -4.101 1.00 96.62 103 HIS A N 1
ATOM 826 C CA . HIS A 1 103 ? 8.395 -12.110 -3.741 1.00 96.62 103 HIS A CA 1
ATOM 827 C C . HIS A 1 103 ? 7.990 -13.141 -4.796 1.00 96.62 103 HIS A C 1
ATOM 829 O O . HIS A 1 103 ? 6.854 -13.112 -5.269 1.00 96.62 103 HIS A O 1
ATOM 835 N N . GLY A 1 104 ? 8.901 -14.060 -5.135 1.00 94.50 104 GLY A N 1
ATOM 836 C CA . GLY A 1 104 ? 8.629 -15.128 -6.104 1.00 94.50 104 GLY A CA 1
ATOM 837 C C . GLY A 1 104 ? 8.531 -14.645 -7.554 1.00 94.50 104 GLY A C 1
ATOM 838 O O . GLY A 1 104 ? 7.783 -15.225 -8.326 1.00 94.50 104 GLY A O 1
ATOM 839 N N . LEU A 1 105 ? 9.239 -13.567 -7.906 1.00 96.94 105 LEU A N 1
ATOM 840 C CA . LEU A 1 105 ? 9.402 -13.068 -9.274 1.00 96.94 105 LEU A CA 1
ATOM 841 C C . LEU A 1 105 ? 10.852 -12.617 -9.474 1.00 96.94 105 LEU A C 1
ATOM 843 O O . LEU A 1 105 ? 11.497 -12.185 -8.519 1.00 96.94 105 LEU A O 1
ATOM 847 N N . GLN A 1 106 ? 11.333 -12.667 -10.713 1.00 97.25 106 GLN A N 1
ATOM 848 C CA . GLN A 1 106 ? 12.638 -12.138 -11.105 1.00 97.25 106 GLN A CA 1
ATOM 849 C C . GLN A 1 106 ? 12.545 -10.657 -11.477 1.00 97.25 106 GLN A C 1
ATOM 851 O O . GLN A 1 106 ? 11.533 -10.196 -12.017 1.00 97.25 106 GLN A O 1
ATOM 856 N N . TYR A 1 107 ? 13.620 -9.913 -11.230 1.00 97.12 107 TYR A N 1
ATOM 857 C CA . TYR A 1 107 ? 13.711 -8.488 -11.531 1.00 97.12 107 TYR A CA 1
ATOM 858 C C . TYR A 1 107 ? 15.167 -8.029 -11.663 1.00 97.12 107 TYR A C 1
ATOM 860 O O . TYR A 1 107 ? 16.065 -8.560 -11.011 1.00 97.12 107 TYR A O 1
ATOM 868 N N . ASP A 1 108 ? 15.392 -6.996 -12.477 1.00 96.75 108 ASP A N 1
ATOM 869 C CA . ASP A 1 108 ? 16.647 -6.242 -12.438 1.00 96.75 108 ASP A CA 1
ATOM 870 C C . ASP A 1 108 ? 16.697 -5.368 -11.180 1.00 96.75 108 ASP A C 1
ATOM 872 O O . ASP A 1 108 ? 15.660 -4.994 -10.628 1.00 96.75 108 ASP A O 1
ATOM 876 N N . LYS A 1 109 ? 17.901 -4.965 -10.758 1.00 96.31 109 LYS A N 1
ATOM 877 C CA . LYS A 1 109 ? 18.105 -4.146 -9.547 1.00 96.31 109 LYS A CA 1
ATOM 878 C C . LYS A 1 109 ? 17.284 -2.852 -9.536 1.00 96.31 109 LYS A C 1
ATOM 880 O O . LYS A 1 109 ? 16.766 -2.469 -8.497 1.00 96.31 109 LYS A O 1
ATOM 885 N N . SER A 1 110 ? 17.066 -2.226 -10.692 1.00 96.94 110 SER A N 1
ATOM 886 C CA . SER A 1 110 ? 16.213 -1.035 -10.807 1.00 96.94 110 SER A CA 1
ATOM 887 C C . SER A 1 110 ? 14.722 -1.292 -10.542 1.00 96.94 110 SER A C 1
ATOM 889 O O . SER A 1 110 ? 13.973 -0.340 -10.321 1.00 96.94 110 SER A O 1
ATOM 891 N N . TYR A 1 111 ? 14.261 -2.544 -10.568 1.00 98.12 111 TYR A N 1
ATOM 892 C CA . TYR A 1 111 ? 12.866 -2.941 -10.351 1.00 98.12 111 TYR A CA 1
ATOM 893 C C . TYR A 1 111 ? 12.651 -3.718 -9.041 1.00 98.12 111 TYR A C 1
ATOM 895 O O . TYR A 1 111 ? 11.577 -4.291 -8.853 1.00 98.12 111 TYR A O 1
ATOM 903 N N . GLU A 1 112 ? 13.633 -3.713 -8.135 1.00 98.06 112 GLU A N 1
ATOM 904 C CA . GLU A 1 112 ? 13.572 -4.416 -6.849 1.00 98.06 112 GLU A CA 1
ATOM 905 C C . GLU A 1 112 ? 12.635 -3.743 -5.843 1.00 98.06 112 GLU A C 1
ATOM 907 O O . GLU A 1 112 ? 11.835 -4.430 -5.211 1.00 98.06 112 GLU A O 1
ATOM 912 N N . GLY A 1 113 ? 12.718 -2.418 -5.688 1.00 97.75 113 GLY A N 1
ATOM 913 C CA . GLY A 1 113 ? 11.852 -1.670 -4.777 1.00 97.75 113 GLY A CA 1
ATOM 914 C C . GLY A 1 113 ? 12.255 -1.750 -3.305 1.00 97.75 113 GLY A C 1
ATOM 915 O O . GLY A 1 113 ? 11.393 -1.620 -2.432 1.00 97.75 113 GLY A O 1
ATOM 916 N N . ALA A 1 114 ? 13.540 -1.952 -3.011 1.00 97.12 114 ALA A N 1
ATOM 917 C CA . ALA A 1 114 ? 14.060 -2.036 -1.650 1.00 97.12 114 ALA A CA 1
ATOM 918 C C . ALA A 1 114 ? 15.405 -1.309 -1.535 1.00 97.12 114 ALA A C 1
ATOM 920 O O . ALA A 1 114 ? 16.366 -1.655 -2.209 1.00 97.12 114 ALA A O 1
ATOM 921 N N . ALA A 1 115 ? 15.487 -0.329 -0.634 1.00 95.00 115 ALA A N 1
ATOM 922 C CA . ALA A 1 115 ? 16.711 0.434 -0.407 1.00 95.00 115 ALA A CA 1
ATOM 923 C C . ALA A 1 115 ? 17.632 -0.263 0.610 1.00 95.00 115 ALA A C 1
ATOM 925 O O . ALA A 1 115 ? 17.242 -0.485 1.760 1.00 95.00 115 ALA A O 1
ATOM 926 N N . TYR A 1 116 ? 18.871 -0.563 0.213 1.00 94.62 116 TYR A N 1
ATOM 927 C CA . TYR A 1 116 ? 19.935 -1.057 1.095 1.00 94.62 116 TYR A CA 1
ATOM 928 C C . TYR A 1 116 ? 21.327 -0.752 0.524 1.00 94.62 116 TYR A C 1
ATOM 930 O O . TYR A 1 116 ? 21.466 -0.193 -0.558 1.00 94.62 116 TYR A O 1
ATOM 938 N N . TRP A 1 117 ? 22.386 -1.066 1.279 1.00 93.75 117 TRP A N 1
ATOM 939 C CA . TRP A 1 117 ? 23.766 -0.790 0.869 1.00 93.75 117 TRP A CA 1
ATOM 940 C C . TRP A 1 117 ? 24.271 -1.810 -0.160 1.00 93.75 117 TRP A C 1
ATOM 942 O O . TRP A 1 117 ? 24.980 -2.75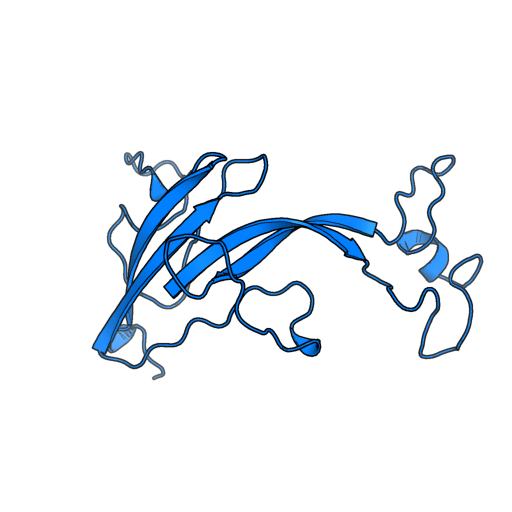7 0.179 1.00 93.75 117 TRP A O 1
ATOM 952 N N . ASP A 1 118 ? 23.906 -1.610 -1.421 1.00 93.44 118 ASP A N 1
ATOM 953 C CA . ASP A 1 118 ? 24.320 -2.453 -2.549 1.00 93.44 118 ASP A CA 1
ATOM 954 C C . ASP A 1 118 ? 25.044 -1.686 -3.668 1.00 93.44 118 ASP A C 1
ATOM 956 O O . ASP A 1 118 ? 25.434 -2.273 -4.677 1.00 93.44 118 ASP A O 1
ATOM 960 N N . GLY A 1 119 ? 25.258 -0.382 -3.475 1.00 91.88 119 GLY A N 1
ATOM 961 C CA . GLY A 1 119 ? 25.901 0.498 -4.450 1.00 91.88 119 GLY A CA 1
ATOM 962 C C . GLY A 1 119 ? 24.963 1.030 -5.538 1.00 91.88 119 GLY A C 1
ATOM 963 O O . GLY A 1 119 ? 25.449 1.666 -6.473 1.00 91.88 119 GLY A O 1
ATOM 964 N N . SER A 1 120 ? 23.654 0.796 -5.424 1.00 90.81 120 SER A N 1
ATOM 965 C CA . SER A 1 120 ? 22.628 1.353 -6.302 1.00 90.81 120 SER A CA 1
ATOM 966 C C . SER A 1 120 ? 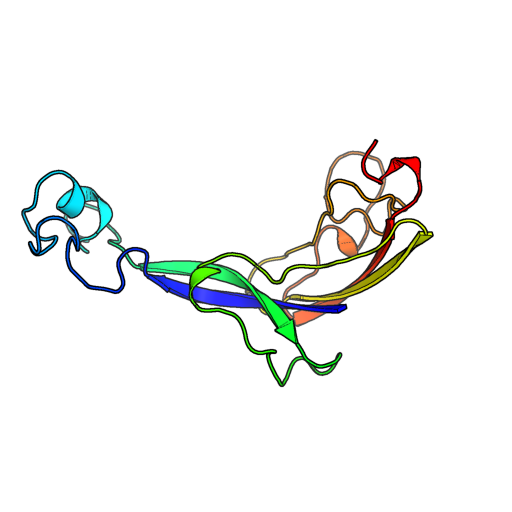21.738 2.363 -5.569 1.00 90.81 120 SER A C 1
ATOM 968 O O . SER A 1 120 ? 21.618 2.348 -4.346 1.00 90.81 120 SER A O 1
ATOM 970 N N . ASP A 1 121 ? 21.166 3.292 -6.331 1.00 89.69 121 ASP A N 1
ATOM 971 C CA . ASP A 1 121 ? 20.209 4.289 -5.849 1.00 89.69 121 ASP A CA 1
ATOM 972 C C . ASP A 1 121 ? 19.105 4.408 -6.901 1.00 89.69 121 ASP A C 1
ATOM 974 O O . ASP A 1 121 ? 19.201 5.196 -7.849 1.00 89.69 121 ASP A O 1
ATOM 978 N N . ASN A 1 122 ? 18.110 3.519 -6.825 1.00 95.31 122 ASN A N 1
ATOM 979 C CA . ASN A 1 122 ? 17.059 3.450 -7.831 1.00 95.31 122 ASN A CA 1
ATOM 980 C C . ASN A 1 122 ? 15.812 4.174 -7.339 1.00 95.31 122 ASN A C 1
ATOM 982 O O . ASN A 1 122 ? 15.341 3.982 -6.221 1.00 95.31 122 ASN A O 1
ATOM 986 N N . ARG A 1 123 ? 15.180 4.930 -8.240 1.00 95.31 123 ARG A N 1
ATOM 987 C CA . ARG A 1 123 ? 13.923 5.638 -7.952 1.00 95.31 123 ARG A CA 1
ATOM 988 C C . ARG A 1 123 ? 12.799 4.704 -7.481 1.00 95.31 123 ARG A C 1
ATOM 990 O O . ARG A 1 123 ? 11.914 5.130 -6.747 1.00 95.31 123 ARG A O 1
ATOM 997 N N . GLY A 1 124 ? 12.830 3.440 -7.909 1.00 96.50 124 GLY A N 1
ATOM 998 C CA . GLY A 1 124 ? 11.882 2.412 -7.477 1.00 96.50 124 GLY A CA 1
ATOM 999 C C . GLY A 1 124 ? 12.000 2.046 -5.996 1.00 96.50 124 GLY A C 1
ATOM 1000 O O . GLY A 1 124 ? 11.023 1.559 -5.430 1.00 96.50 124 GLY A O 1
ATOM 1001 N N . ASP A 1 125 ? 13.138 2.312 -5.354 1.00 97.56 125 ASP A N 1
ATOM 1002 C CA . ASP A 1 125 ? 13.399 1.938 -3.960 1.00 97.56 125 ASP A CA 1
ATOM 1003 C C . ASP A 1 125 ? 12.761 2.917 -2.961 1.00 97.56 125 ASP A C 1
ATOM 1005 O O . ASP A 1 125 ? 12.593 2.594 -1.787 1.00 97.56 125 ASP A O 1
ATOM 1009 N N . HIS A 1 126 ? 12.392 4.116 -3.424 1.00 97.06 126 HIS A N 1
ATOM 1010 C CA . HIS A 1 126 ? 11.839 5.198 -2.608 1.00 97.06 126 HIS A CA 1
ATOM 1011 C C . HIS A 1 126 ? 10.964 6.150 -3.446 1.00 97.06 126 HIS A C 1
ATOM 1013 O O . HIS A 1 126 ? 11.270 7.332 -3.608 1.00 97.06 126 HIS A O 1
ATOM 1019 N N . VAL A 1 127 ? 9.838 5.661 -3.970 1.00 98.38 127 VAL A N 1
ATOM 1020 C CA . VAL A 1 127 ? 8.912 6.483 -4.767 1.00 98.38 127 VAL A CA 1
ATOM 1021 C C . VAL A 1 127 ? 8.315 7.574 -3.879 1.00 98.38 127 VAL A C 1
ATOM 1023 O O . VAL A 1 127 ? 7.610 7.281 -2.908 1.00 98.38 127 VAL A O 1
ATOM 1026 N N . GLN A 1 128 ? 8.617 8.838 -4.181 1.00 98.25 128 GLN A N 1
ATOM 1027 C CA . GLN A 1 128 ? 8.236 9.967 -3.330 1.00 98.25 128 GLN A CA 1
ATOM 1028 C C . GLN A 1 128 ? 6.722 10.238 -3.384 1.00 98.25 128 GLN A C 1
ATOM 1030 O O . GLN A 1 128 ? 6.052 9.808 -4.327 1.00 98.25 128 GLN A O 1
ATOM 1035 N N . PRO A 1 129 ? 6.152 10.953 -2.395 1.0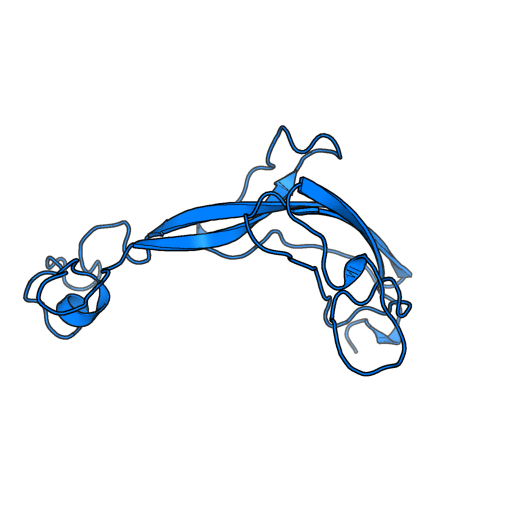0 98.50 129 PRO A N 1
ATOM 1036 C CA . PRO A 1 129 ? 4.756 11.385 -2.440 1.00 98.50 129 PRO A CA 1
ATOM 1037 C C . PRO A 1 129 ? 4.404 12.100 -3.753 1.00 98.50 129 PRO A C 1
ATOM 1039 O O . PRO A 1 129 ? 5.076 13.046 -4.160 1.00 98.50 129 PRO A O 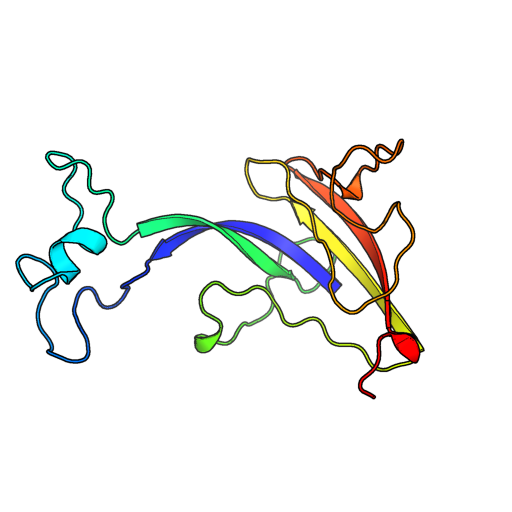1
ATOM 1042 N N . GLY A 1 130 ? 3.340 11.646 -4.411 1.00 98.00 130 GLY A N 1
ATOM 1043 C CA . GLY A 1 130 ? 2.868 12.143 -5.705 1.00 98.00 130 GLY A CA 1
ATOM 1044 C C . GLY A 1 130 ? 3.583 11.551 -6.925 1.00 98.00 130 GLY A C 1
ATOM 1045 O O . GLY A 1 130 ? 3.115 11.740 -8.049 1.00 98.00 130 GLY A O 1
ATOM 1046 N N . GLU A 1 131 ? 4.683 10.816 -6.746 1.00 98.44 131 GLU A N 1
ATOM 1047 C CA . GLU A 1 131 ? 5.428 10.233 -7.859 1.00 98.44 131 GLU A CA 1
ATOM 1048 C C . GLU A 1 131 ? 4.859 8.891 -8.327 1.00 98.44 131 GLU A C 1
ATOM 1050 O O . GLU A 1 131 ? 4.124 8.191 -7.627 1.00 98.44 131 GLU A O 1
ATOM 1055 N N . THR A 1 132 ? 5.220 8.526 -9.559 1.00 98.56 132 THR A N 1
ATOM 1056 C CA . THR A 1 132 ? 4.828 7.266 -10.199 1.00 98.56 132 THR A CA 1
ATOM 1057 C C . THR A 1 132 ? 6.049 6.509 -10.703 1.00 98.56 132 THR A C 1
ATOM 1059 O O . THR A 1 132 ? 6.899 7.095 -11.376 1.00 98.56 132 THR A O 1
ATOM 1062 N N . TYR A 1 133 ? 6.140 5.209 -10.437 1.00 98.62 133 TYR A N 1
ATOM 1063 C CA . TYR A 1 133 ? 7.205 4.321 -10.911 1.00 98.62 133 TYR A CA 1
ATOM 1064 C C . TYR A 1 133 ? 6.609 3.073 -11.559 1.00 98.62 133 TYR A C 1
ATOM 1066 O O . TYR A 1 133 ? 5.614 2.553 -11.076 1.00 98.62 133 TYR A O 1
ATOM 1074 N N . THR A 1 134 ? 7.190 2.588 -12.658 1.00 98.69 134 THR A N 1
ATOM 1075 C CA . THR A 1 134 ? 6.755 1.321 -13.266 1.00 98.69 134 THR A CA 1
ATOM 1076 C C . THR A 1 134 ? 7.795 0.249 -13.007 1.00 98.69 134 THR A C 1
ATOM 1078 O O . THR A 1 134 ? 8.920 0.350 -13.493 1.00 98.69 134 THR A O 1
ATOM 1081 N N . TYR A 1 135 ? 7.396 -0.768 -12.250 1.00 98.75 135 TYR A N 1
ATOM 1082 C CA . TYR A 1 135 ? 8.182 -1.966 -12.008 1.00 98.75 135 TYR A CA 1
ATOM 1083 C C . TYR A 1 135 ? 7.968 -2.978 -13.133 1.00 98.75 135 TYR A C 1
ATOM 1085 O O . TYR A 1 135 ? 6.841 -3.146 -13.613 1.00 98.75 135 TYR A O 1
ATOM 1093 N N . LEU A 1 136 ? 9.046 -3.653 -13.533 1.00 98.50 136 LEU A N 1
ATOM 1094 C CA . LEU A 1 136 ? 9.016 -4.767 -14.472 1.00 98.50 136 LEU A CA 1
ATOM 1095 C C . LEU A 1 136 ? 9.515 -6.023 -13.767 1.00 98.50 136 LEU A C 1
ATOM 1097 O O . LEU A 1 136 ? 10.675 -6.092 -13.364 1.00 98.50 136 LEU A O 1
ATOM 1101 N N . TRP A 1 137 ? 8.631 -7.005 -13.639 1.00 98.50 137 TRP A N 1
ATOM 1102 C CA . TRP A 1 137 ? 8.919 -8.285 -12.998 1.00 98.50 137 TRP A CA 1
ATOM 1103 C C . TRP A 1 137 ? 8.626 -9.434 -13.956 1.00 98.50 137 TRP A C 1
ATOM 1105 O O . TRP A 1 137 ? 7.770 -9.312 -14.836 1.00 98.50 137 TRP A O 1
ATOM 1115 N N . VAL A 1 138 ? 9.321 -10.554 -13.791 1.00 98.31 138 VAL A N 1
ATOM 1116 C CA . VAL A 1 138 ? 9.194 -11.728 -14.659 1.00 98.31 138 VAL A CA 1
ATOM 1117 C C . VAL A 1 138 ? 8.837 -12.948 -13.819 1.00 98.31 138 VAL A C 1
ATOM 1119 O O . VAL A 1 138 ? 9.490 -13.222 -12.815 1.00 98.31 138 VAL A O 1
ATOM 1122 N N . ALA A 1 139 ? 7.798 -13.669 -14.233 1.00 97.25 139 ALA A N 1
ATOM 1123 C CA . ALA A 1 139 ? 7.425 -14.962 -13.673 1.00 97.25 139 ALA A CA 1
ATOM 1124 C C . ALA A 1 139 ? 8.014 -16.058 -14.570 1.00 97.25 139 ALA A C 1
ATOM 1126 O O . ALA A 1 139 ? 7.330 -16.559 -15.453 1.00 97.25 139 ALA A O 1
ATOM 1127 N N . ASP A 1 140 ? 9.301 -16.371 -14.437 1.00 94.62 140 ASP A N 1
ATOM 1128 C CA . ASP A 1 140 ? 9.930 -17.439 -15.224 1.00 94.62 140 ASP A CA 1
ATOM 1129 C C . ASP A 1 140 ? 9.661 -18.839 -14.637 1.00 94.62 140 ASP A C 1
ATOM 1131 O O . A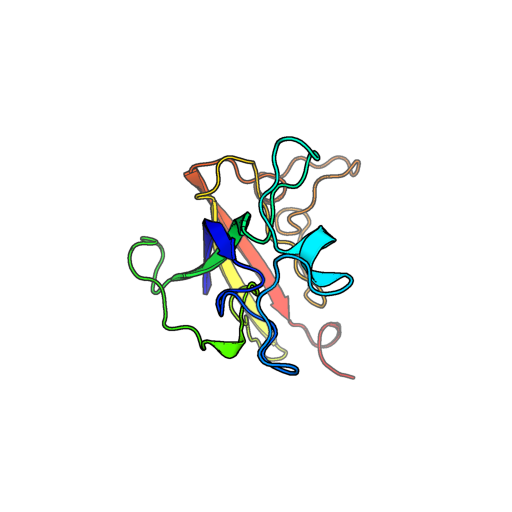SP A 1 140 ? 8.933 -18.986 -13.654 1.00 94.62 140 ASP A O 1
ATOM 1135 N N . GLU A 1 141 ? 10.195 -19.888 -15.273 1.00 93.94 141 GLU A N 1
ATOM 1136 C CA . GLU A 1 141 ? 9.994 -21.274 -14.818 1.00 93.94 141 GLU A CA 1
ATOM 1137 C C . GLU A 1 141 ? 10.548 -21.509 -13.406 1.00 93.94 141 GLU A C 1
ATOM 1139 O O . GLU A 1 141 ? 9.934 -22.236 -12.630 1.00 93.94 141 GLU A O 1
ATOM 1144 N N . GLU A 1 142 ? 11.659 -20.859 -13.041 1.00 92.00 142 GLU A N 1
ATOM 1145 C CA . GLU A 1 142 ? 12.265 -20.974 -11.706 1.00 92.00 142 GLU A CA 1
ATOM 1146 C C . GLU A 1 142 ? 11.464 -20.235 -10.622 1.00 92.00 142 GLU A C 1
ATOM 1148 O O . GLU A 1 142 ? 11.494 -20.624 -9.454 1.00 92.00 142 GLU A O 1
ATOM 1153 N N . ALA A 1 143 ? 10.730 -19.185 -10.998 1.00 89.00 143 ALA A N 1
ATOM 1154 C CA . ALA A 1 143 ? 9.790 -18.476 -10.134 1.00 89.00 143 ALA A CA 1
ATOM 1155 C C . ALA A 1 143 ? 8.424 -19.185 -10.005 1.00 89.00 143 ALA A C 1
ATOM 1157 O O . ALA A 1 143 ? 7.598 -18.797 -9.172 1.00 89.00 143 ALA A O 1
ATOM 1158 N N . GLY A 1 144 ? 8.164 -20.201 -10.831 1.00 87.75 144 GLY A N 1
ATOM 1159 C CA . GLY A 1 144 ? 6.918 -20.958 -10.843 1.00 87.75 144 GLY A CA 1
ATOM 1160 C C . GLY A 1 144 ? 6.798 -21.991 -9.711 1.00 87.75 144 GLY A C 1
ATOM 1161 O O . GLY A 1 144 ? 7.767 -22.304 -9.019 1.00 87.75 144 GLY A O 1
ATOM 1162 N N . PRO A 1 145 ? 5.598 -22.562 -9.499 1.00 89.62 145 PRO A N 1
ATOM 1163 C CA . PRO A 1 145 ? 5.430 -23.732 -8.640 1.00 89.62 145 PRO A CA 1
ATOM 1164 C C . PRO A 1 145 ? 6.237 -24.929 -9.169 1.00 89.62 145 PRO A C 1
ATOM 1166 O O . PRO A 1 145 ? 6.220 -25.189 -10.372 1.00 89.62 145 PRO A O 1
ATOM 1169 N N . GLY A 1 146 ? 6.906 -25.650 -8.263 1.00 84.31 146 GLY A N 1
ATOM 1170 C CA . GLY A 1 146 ? 7.668 -26.869 -8.574 1.00 84.31 146 GLY A CA 1
ATOM 1171 C C . GLY A 1 146 ? 6.828 -28.129 -8.748 1.00 84.31 146 GLY A C 1
ATOM 1172 O O . GLY A 1 146 ? 5.646 -28.135 -8.331 1.00 84.31 146 GLY A O 1
#

InterPro domains:
  IPR008972 Cupredoxin [G3DSA:2.60.40.420] (1-146)
  IPR008972 Cupredoxin [SSF49503] (1-146)
  IPR011707 Multicopper oxidase-like, N-terminal [PF07732] (73-144)

Secondary structure (DSSP, 8-state):
-EEEEEEEEEES-TTSB-TTT--BSTTSTTHHHHHS-BGGGTB--SEEEEEEEEEESSTT--SBPP--GGGTT--------TT-EEEEEEEE-SSS-B----SSSB--GGGS----SSS---GGGSB-TT-EEEEEEE--TTTS--

Foldseek 3Di:
DEKEWAKDFAFQCVVQDDPVVRGGQCPPDCSVVAADPDVVVPHNHRTDIDTAMFDAPDPVPPHTDDDDPVCRRHHDDDDDDAFDKDKYKYFYQDQFWAADADDLWDADPLQHLDDDPPPDDHCRVTVHHGGIDIHITHNHPSSDDD

Organism: Noctiluca scintillans (NCBI:txid2966)

Radius of gyration: 19.36 Å; chains: 1; bounding box: 48×39×49 Å

Sequence (146 aa):
FYVGAEEVLWDYGPAGKDLMTGADFDGHEDADLFMVHRPAHHQIGRQYWKCLYFEFEDGTFTVKKPRPQWMGLLGPTLRAEVGDRLSVTFQNLCTKAMSMHPHGLQYDKSYEGAAYWDGSDNRGDHVQPGETYTYLWVADEEAGPG